Protein AF-A0A9X0EIH2-F1 (afdb_monomer)

Organism: NCBI:txid243924

Foldseek 3Di:
DDDDDDDDDDDDDDPDDDPDPPPPPPPPPDPQLVLLLCLCVVVVVLVVLLVVLLVVLCPDPLLVVLCVLANNVLSSVQLSVLLVVCCVVLSVQLSSQLSVLVSVQDGSVLSVQVPDPDHDPVSVVSVVVCPVSSVVSSCVSCVVSSVVSNVSSSVSSSVVSDD

Secondary structure (DSSP, 8-state):
---------------------------PPPPHHHHHHHHHHHTTGGGHHHHHHHHHHHTSHHHHHHHHHH-HHHHHHHHHHHHHHHHHHHHHHHHHHHHHHHHTT--HHHHHHHTSSS--HHHHHHHHHHHHHHHHHHHHHHHHHHHHHHHHHHHHHHHHH--

Radius of gyration: 29.7 Å; Cα contacts (8 Å, |Δi|>4): 129; chains: 1; bounding box: 96×61×55 Å

Sequence (163 aa):
MTLPRATRALALMGAILLPSITVAADITPAPATDSALTFVQDRHLGESLGWLGYQVASHTVTFATIVEAVGRTKAQEIVQDELQSLQPNYQQEWDRNLAAAYASSFSPEELQALDAADPAPDVASKFRNKQRDVGADMKDRSSDLLKVYVSTALDNALKKAKP

Nearest PDB structures (foldseek):
  3ljb-assembly1_A  TM=3.976E-01  e=3.982E+00  Homo sapiens
  4x0r-assembly1_B  TM=3.325E-01  e=6.838E+00  Homo sapiens

pLDDT: mean 86.57, std 19.72, range [34.66, 98.81]

Solvent-accessible surface area (backbone atoms only — not comparable to full-atom values): 9516 Å² total; per-residue (Å²): 139,81,87,87,80,90,79,92,79,91,78,80,89,78,88,80,81,76,79,81,79,77,78,76,76,81,79,69,79,65,58,51,66,57,44,23,36,49,54,32,58,81,64,52,61,51,68,50,53,57,61,52,38,49,57,58,40,69,75,35,71,67,43,52,54,26,23,74,63,56,35,60,72,52,33,51,51,45,37,49,52,34,37,61,73,48,38,76,82,47,44,66,61,52,32,48,38,46,12,52,22,45,45,74,78,41,53,48,67,55,56,58,43,57,73,42,98,77,39,57,70,66,58,49,48,49,54,66,71,40,48,66,58,32,53,51,45,29,46,72,70,36,49,67,59,50,48,53,55,32,51,53,19,50,55,53,30,47,58,71,46,50,133

Structure (mmCIF, N/CA/C/O backbone):
data_AF-A0A9X0EIH2-F1
#
_entry.id   AF-A0A9X0EIH2-F1
#
loop_
_atom_site.group_PDB
_atom_site.id
_atom_site.type_symbol
_atom_site.label_atom_id
_atom_site.label_alt_id
_atom_site.label_comp_id
_atom_site.label_asym_id
_atom_site.label_entity_id
_atom_site.label_seq_id
_atom_site.pdbx_PDB_ins_code
_atom_site.Cartn_x
_atom_site.Cartn_y
_atom_site.Cartn_z
_atom_site.occupancy
_atom_site.B_iso_or_equiv
_atom_site.auth_seq_id
_atom_site.auth_comp_id
_atom_site.auth_asym_id
_atom_site.auth_atom_id
_atom_site.pdbx_PDB_model_num
ATOM 1 N N . MET A 1 1 ? 74.949 50.607 -7.229 1.00 40.94 1 MET A N 1
ATOM 2 C CA . MET A 1 1 ? 74.449 49.224 -7.050 1.00 40.94 1 MET A CA 1
ATOM 3 C C . MET A 1 1 ? 74.068 48.714 -8.436 1.00 40.94 1 MET A C 1
ATOM 5 O O . MET A 1 1 ? 73.125 49.245 -8.992 1.00 40.94 1 MET A O 1
ATOM 9 N N . THR A 1 2 ? 74.947 48.044 -9.193 1.00 39.00 2 THR A N 1
ATOM 10 C CA . THR A 1 2 ? 75.400 46.622 -9.182 1.00 39.00 2 THR A CA 1
ATOM 11 C C . THR A 1 2 ? 74.900 45.905 -10.454 1.00 39.00 2 THR A C 1
ATOM 13 O O . THR A 1 2 ? 73.724 45.582 -10.558 1.00 39.00 2 THR A O 1
ATOM 16 N N . LEU A 1 3 ? 75.815 45.667 -11.408 1.00 38.59 3 LEU A N 1
ATOM 17 C CA . LEU A 1 3 ? 75.816 44.543 -12.374 1.00 38.59 3 LEU A CA 1
ATOM 18 C C . LEU A 1 3 ? 75.990 43.194 -11.607 1.00 38.59 3 LEU A C 1
ATOM 20 O O . LEU A 1 3 ? 76.333 43.244 -10.424 1.00 38.59 3 LEU A O 1
ATOM 24 N N . PRO A 1 4 ? 76.069 42.004 -12.249 1.00 64.62 4 PRO A N 1
ATOM 25 C CA . PRO A 1 4 ? 75.225 41.337 -13.261 1.00 64.62 4 PRO A CA 1
ATOM 26 C C . PRO A 1 4 ? 74.998 39.835 -12.880 1.00 64.62 4 PRO A C 1
ATOM 28 O O . PRO A 1 4 ? 75.467 39.401 -11.829 1.00 64.62 4 PRO A O 1
ATOM 31 N N . ARG A 1 5 ? 74.350 39.014 -13.733 1.00 34.66 5 ARG A N 1
ATOM 32 C CA . ARG A 1 5 ? 74.602 37.551 -13.949 1.00 34.66 5 ARG A CA 1
ATOM 33 C C . ARG A 1 5 ? 73.570 36.997 -14.951 1.00 34.66 5 ARG A C 1
ATOM 35 O O . ARG A 1 5 ? 72.387 37.262 -14.807 1.00 34.66 5 ARG A O 1
ATOM 42 N N . ALA A 1 6 ? 73.988 36.471 -16.109 1.00 44.44 6 ALA A N 1
ATOM 43 C CA . ALA A 1 6 ? 74.286 35.047 -16.363 1.00 44.44 6 ALA A CA 1
ATOM 44 C C . ALA A 1 6 ? 73.128 34.135 -15.897 1.00 44.44 6 ALA A C 1
ATOM 46 O O . ALA A 1 6 ? 72.750 34.165 -14.736 1.00 44.44 6 ALA A O 1
ATOM 47 N N . THR A 1 7 ? 72.533 33.264 -16.711 1.00 45.97 7 THR A N 1
ATOM 48 C CA . THR A 1 7 ? 73.189 32.123 -17.365 1.00 45.97 7 THR A CA 1
ATOM 49 C C . THR A 1 7 ? 72.199 31.497 -18.358 1.00 45.97 7 THR A C 1
ATOM 51 O O . THR A 1 7 ? 70.999 31.461 -18.101 1.00 45.97 7 THR A O 1
ATOM 54 N N . ARG A 1 8 ? 72.703 30.987 -19.486 1.00 50.66 8 ARG A N 1
ATOM 55 C CA . ARG A 1 8 ? 71.966 30.103 -20.399 1.00 50.66 8 ARG A CA 1
ATOM 56 C C . ARG A 1 8 ? 71.615 28.797 -19.678 1.00 50.66 8 ARG A C 1
ATOM 58 O O . ARG A 1 8 ? 72.510 28.179 -19.114 1.00 50.66 8 ARG A O 1
ATOM 65 N N . ALA A 1 9 ? 70.374 28.338 -19.789 1.00 40.66 9 ALA A N 1
ATOM 66 C CA . ALA A 1 9 ? 70.027 26.942 -19.552 1.00 40.66 9 ALA A CA 1
ATOM 67 C C . ALA A 1 9 ? 69.135 26.459 -20.700 1.00 40.66 9 ALA A C 1
ATOM 69 O O . ALA A 1 9 ? 67.963 26.808 -20.809 1.00 40.66 9 ALA A O 1
ATOM 70 N N . LEU A 1 10 ? 69.764 25.703 -21.594 1.00 46.62 10 LEU A N 1
ATOM 71 C CA . LEU A 1 10 ? 69.133 24.823 -22.562 1.00 46.62 10 LEU A CA 1
ATOM 72 C C . LEU A 1 10 ? 68.539 23.653 -21.763 1.00 46.62 10 LEU A C 1
ATOM 74 O O . LEU A 1 10 ? 69.292 22.946 -21.097 1.00 46.62 10 LEU A O 1
ATOM 78 N N . ALA A 1 11 ? 67.224 23.452 -21.803 1.00 43.03 11 ALA A N 1
ATOM 79 C CA . ALA A 1 11 ? 66.601 22.247 -21.269 1.00 43.03 11 ALA A CA 1
ATOM 80 C C . ALA A 1 11 ? 65.627 21.679 -22.302 1.00 43.03 11 ALA A C 1
ATOM 82 O O . ALA A 1 11 ? 64.731 22.361 -22.796 1.00 43.03 11 ALA A O 1
ATOM 83 N N . LEU A 1 12 ? 65.916 20.431 -22.655 1.00 40.72 12 LEU A N 1
ATOM 84 C CA . LEU A 1 12 ? 65.245 19.576 -23.616 1.00 40.72 12 LEU A CA 1
ATOM 85 C C . LEU A 1 12 ? 63.740 19.446 -23.349 1.00 40.72 12 LEU A C 1
ATOM 87 O O . LEU A 1 12 ? 63.309 19.165 -22.237 1.00 40.72 12 LEU A O 1
ATOM 91 N N . MET A 1 13 ? 62.982 19.573 -24.437 1.00 47.94 13 MET A N 1
ATOM 92 C CA . MET A 1 13 ? 62.014 18.593 -24.941 1.00 47.94 13 MET A CA 1
ATOM 93 C C . MET A 1 13 ? 61.573 17.489 -23.957 1.00 47.94 13 MET A C 1
ATOM 95 O O . MET A 1 13 ? 62.337 16.587 -23.622 1.00 47.94 13 MET A O 1
ATOM 99 N N . GLY A 1 14 ? 60.291 17.513 -23.597 1.00 39.62 14 GLY A N 1
ATOM 100 C CA . GLY A 1 14 ? 59.617 16.449 -22.859 1.00 39.62 14 GLY A CA 1
ATOM 101 C C . GLY A 1 14 ? 58.104 16.621 -22.944 1.00 39.62 14 GLY A C 1
ATOM 102 O O . GLY A 1 14 ? 57.465 16.993 -21.967 1.00 39.62 14 GLY A O 1
ATOM 103 N N . ALA A 1 15 ? 57.534 16.422 -24.135 1.00 43.97 15 ALA A N 1
ATOM 104 C CA . ALA A 1 15 ? 56.088 16.369 -24.323 1.00 43.97 15 ALA A CA 1
ATOM 105 C C . ALA A 1 15 ? 55.557 15.059 -23.721 1.00 43.97 15 ALA A C 1
ATOM 107 O O . ALA A 1 15 ? 55.666 13.997 -24.332 1.00 43.97 15 ALA A O 1
ATOM 108 N N . ILE A 1 16 ? 55.017 15.129 -22.505 1.00 46.59 16 ILE A N 1
ATOM 109 C CA . ILE A 1 16 ? 54.314 14.011 -21.874 1.00 46.59 16 ILE A CA 1
ATOM 110 C C . ILE A 1 16 ? 52.874 14.033 -22.395 1.00 46.59 16 ILE A C 1
ATOM 112 O O . ILE A 1 16 ? 52.031 14.788 -21.917 1.00 46.59 16 ILE A O 1
ATOM 116 N N . LEU A 1 17 ? 52.612 13.220 -23.418 1.00 47.03 17 LE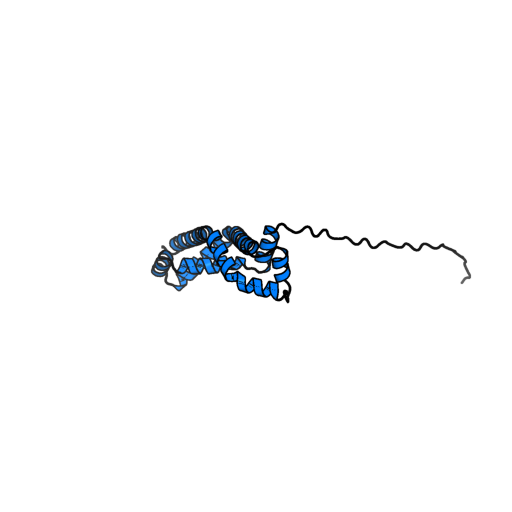U A N 1
ATOM 117 C CA . LEU A 1 17 ? 51.264 12.824 -23.821 1.00 47.03 17 LEU A CA 1
ATOM 118 C C . LEU A 1 17 ? 50.685 11.937 -22.713 1.00 47.03 17 LEU A C 1
ATOM 120 O O . LEU A 1 17 ? 51.075 10.781 -22.569 1.00 47.03 17 LEU A O 1
ATOM 124 N N . LEU A 1 18 ? 49.775 12.491 -21.914 1.00 45.78 18 LEU A N 1
ATOM 125 C CA . LEU A 1 18 ? 48.943 11.717 -20.997 1.00 45.78 18 LEU A CA 1
ATOM 126 C C . LEU A 1 18 ? 47.907 10.937 -21.825 1.00 45.78 18 LEU A C 1
ATOM 128 O O . LEU A 1 18 ? 47.123 11.571 -22.534 1.00 45.78 18 LEU A O 1
ATOM 132 N N . PRO A 1 19 ? 47.857 9.596 -21.760 1.00 47.97 19 PRO A N 1
ATOM 133 C CA . PRO A 1 19 ? 46.731 8.861 -22.310 1.00 47.97 19 PRO A CA 1
ATOM 134 C C . PRO A 1 19 ? 45.513 9.103 -21.413 1.00 47.97 19 PRO A C 1
ATOM 136 O O . PRO A 1 19 ? 45.523 8.780 -20.225 1.00 47.97 19 PRO A O 1
ATOM 139 N N . SER A 1 20 ? 44.460 9.693 -21.977 1.00 51.50 20 SER A N 1
ATOM 140 C CA . SER A 1 20 ? 43.140 9.728 -21.353 1.00 51.50 20 SER A CA 1
ATOM 141 C C . SER A 1 20 ? 42.659 8.290 -21.167 1.00 51.50 20 SER A C 1
ATOM 143 O O . SER A 1 20 ? 42.284 7.624 -22.127 1.00 51.50 20 SER A O 1
ATOM 145 N N . ILE A 1 21 ? 42.707 7.797 -19.931 1.00 52.62 21 ILE A N 1
ATOM 146 C CA . ILE A 1 21 ? 42.106 6.519 -19.558 1.00 52.62 21 ILE A CA 1
ATOM 147 C C . ILE A 1 21 ? 40.593 6.739 -19.582 1.00 52.62 21 ILE A C 1
ATOM 149 O O . ILE A 1 21 ? 40.019 7.298 -18.649 1.00 52.62 21 ILE A O 1
ATOM 153 N N . THR A 1 22 ? 39.943 6.345 -20.673 1.00 53.91 22 THR A N 1
ATOM 154 C CA . THR A 1 22 ? 38.492 6.175 -20.699 1.00 53.91 22 THR A CA 1
ATOM 155 C C . THR A 1 22 ? 38.170 4.955 -19.847 1.00 53.91 22 THR A C 1
ATOM 157 O O . THR A 1 22 ? 38.365 3.820 -20.283 1.00 53.91 22 THR A O 1
ATOM 160 N N . VAL A 1 23 ? 37.716 5.178 -18.615 1.00 50.81 23 VAL A N 1
ATOM 161 C CA . VAL A 1 23 ? 37.050 4.133 -17.836 1.00 50.81 23 VAL A CA 1
ATOM 162 C C . VAL A 1 23 ? 35.740 3.838 -18.558 1.00 50.81 23 VAL A C 1
ATOM 164 O O . VAL A 1 23 ? 34.777 4.593 -18.452 1.00 50.81 23 VAL A O 1
ATOM 167 N N . ALA A 1 24 ? 35.729 2.771 -19.355 1.00 49.91 24 ALA A N 1
ATOM 168 C CA . ALA A 1 24 ? 34.490 2.133 -19.754 1.00 49.91 24 ALA A CA 1
ATOM 169 C C . ALA A 1 24 ? 33.888 1.555 -18.471 1.00 49.91 24 ALA A C 1
ATOM 171 O O . ALA A 1 24 ? 34.434 0.618 -17.893 1.00 49.91 24 ALA A O 1
ATOM 172 N N . ALA A 1 25 ? 32.827 2.182 -17.968 1.00 52.66 25 ALA A N 1
ATOM 173 C CA . ALA A 1 25 ? 31.999 1.549 -16.961 1.00 52.66 25 ALA A CA 1
ATOM 174 C C . ALA A 1 25 ? 31.393 0.303 -17.615 1.00 52.66 25 ALA A C 1
ATOM 176 O O . ALA A 1 25 ? 30.646 0.426 -18.587 1.00 52.66 25 ALA A O 1
ATOM 177 N N . ASP A 1 26 ? 31.750 -0.881 -17.118 1.00 42.84 26 ASP A N 1
ATOM 178 C CA . ASP A 1 26 ? 30.991 -2.095 -17.396 1.00 42.84 26 ASP A CA 1
ATOM 179 C C . ASP A 1 26 ? 29.578 -1.860 -16.858 1.00 42.84 26 ASP A C 1
ATOM 181 O O . ASP A 1 26 ? 29.333 -1.895 -15.652 1.00 42.84 26 ASP A O 1
ATOM 185 N N . ILE A 1 27 ? 28.646 -1.552 -17.759 1.00 54.25 27 ILE A N 1
ATOM 186 C CA . ILE A 1 27 ? 27.219 -1.580 -17.457 1.00 54.25 27 ILE A CA 1
ATOM 187 C C . ILE A 1 27 ? 26.832 -3.054 -17.507 1.00 54.25 27 ILE A C 1
ATOM 189 O O . ILE A 1 27 ? 26.313 -3.550 -18.506 1.00 54.25 27 ILE A O 1
ATOM 193 N N . THR A 1 28 ? 27.153 -3.794 -16.451 1.00 52.09 28 THR A N 1
ATOM 194 C CA . THR A 1 28 ? 26.537 -5.099 -16.235 1.00 52.09 28 THR A CA 1
ATOM 195 C C . THR A 1 28 ? 25.039 -4.847 -16.066 1.00 52.09 28 THR A C 1
ATOM 197 O O . THR A 1 28 ? 24.674 -4.060 -15.187 1.00 52.09 28 THR A O 1
ATOM 200 N N . PRO A 1 29 ? 24.157 -5.458 -16.881 1.00 56.56 29 PRO A N 1
ATOM 201 C CA . PRO A 1 29 ? 22.723 -5.311 -16.691 1.00 56.56 29 PRO A CA 1
ATOM 202 C C . PRO A 1 29 ? 22.391 -5.763 -15.271 1.00 56.56 29 PRO A C 1
ATOM 204 O O . PRO A 1 29 ? 22.695 -6.901 -14.897 1.00 56.56 29 PRO A O 1
ATOM 207 N N . ALA A 1 30 ? 21.820 -4.867 -14.464 1.00 58.56 30 ALA A N 1
ATOM 208 C CA . ALA A 1 30 ? 21.277 -5.258 -13.173 1.00 58.56 30 ALA A CA 1
ATOM 209 C C . ALA A 1 30 ? 20.267 -6.394 -13.414 1.00 58.56 30 ALA A C 1
ATOM 211 O O . ALA A 1 30 ? 19.547 -6.362 -14.422 1.00 58.56 30 ALA A O 1
ATOM 212 N N . PRO A 1 31 ? 20.210 -7.419 -12.547 1.00 62.09 31 PRO A N 1
ATOM 213 C CA . PRO A 1 31 ? 19.224 -8.476 -12.713 1.00 62.09 31 PRO A CA 1
ATOM 214 C C . PRO A 1 31 ? 17.828 -7.844 -12.779 1.00 62.09 31 PRO A C 1
ATOM 216 O O . PRO A 1 31 ? 17.556 -6.844 -12.117 1.00 62.09 31 PRO A O 1
ATOM 219 N N . ALA A 1 32 ? 16.938 -8.408 -13.598 1.00 63.81 32 ALA A N 1
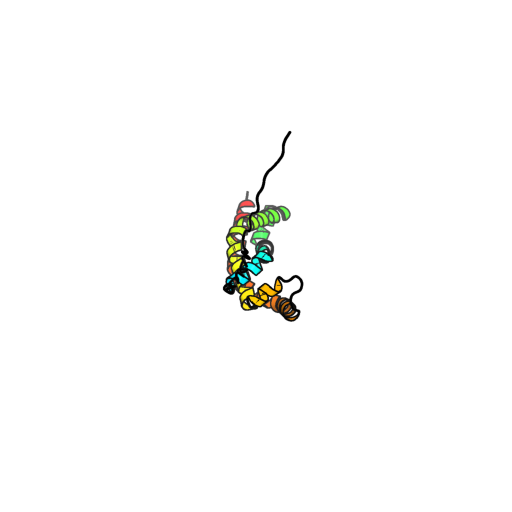ATOM 220 C CA . ALA A 1 32 ? 15.679 -7.750 -13.955 1.00 63.81 32 ALA A CA 1
ATOM 221 C C . ALA A 1 32 ? 14.811 -7.338 -12.751 1.00 63.81 32 ALA A C 1
ATOM 223 O O . ALA A 1 32 ? 14.095 -6.340 -12.806 1.00 63.81 32 ALA A O 1
ATOM 224 N N . THR A 1 33 ? 14.915 -8.075 -11.645 1.00 64.19 33 THR A N 1
ATOM 225 C CA . THR A 1 33 ? 14.248 -7.759 -10.378 1.00 64.19 33 THR A CA 1
ATOM 226 C C . THR A 1 33 ? 14.804 -6.503 -9.703 1.00 64.19 33 THR A C 1
ATOM 228 O O . THR A 1 33 ? 14.019 -5.728 -9.162 1.00 64.19 33 THR A O 1
ATOM 231 N N . ASP A 1 34 ? 16.113 -6.255 -9.774 1.00 81.00 34 ASP A N 1
ATOM 232 C CA . ASP A 1 34 ? 16.734 -5.065 -9.181 1.00 81.00 34 ASP A CA 1
ATOM 233 C C . ASP A 1 34 ? 16.354 -3.807 -9.973 1.00 81.00 34 ASP A C 1
ATOM 235 O O . ASP A 1 34 ? 15.976 -2.802 -9.380 1.00 81.00 34 ASP A O 1
ATOM 239 N N . SER A 1 35 ? 16.336 -3.885 -11.311 1.00 85.69 35 SER A N 1
ATOM 240 C CA . SER A 1 35 ? 15.885 -2.776 -12.169 1.00 85.69 35 SER A CA 1
ATOM 241 C C . SER A 1 35 ? 14.414 -2.413 -11.930 1.00 85.69 35 SER A C 1
ATOM 243 O O . SER A 1 35 ? 14.077 -1.233 -11.822 1.00 85.69 35 SER A O 1
ATOM 245 N N . ALA A 1 36 ? 13.535 -3.408 -11.781 1.00 94.44 36 ALA A N 1
ATOM 246 C CA . ALA A 1 36 ? 12.126 -3.154 -11.499 1.00 94.44 36 ALA A CA 1
ATOM 247 C C . ALA A 1 36 ? 11.882 -2.602 -10.089 1.00 94.44 36 ALA A C 1
ATOM 249 O O . ALA A 1 36 ? 10.968 -1.799 -9.898 1.00 94.44 36 ALA A O 1
ATOM 250 N N . LEU A 1 37 ? 12.694 -3.001 -9.106 1.00 96.19 37 LEU A N 1
ATOM 251 C CA . LEU A 1 37 ? 12.608 -2.448 -7.759 1.00 96.19 37 LEU A CA 1
ATOM 252 C C . LEU A 1 37 ? 13.058 -0.985 -7.730 1.00 96.19 37 LEU A C 1
ATOM 254 O O . LEU A 1 37 ? 12.343 -0.160 -7.164 1.00 96.19 37 LEU A O 1
ATOM 258 N N . THR A 1 38 ? 14.168 -0.650 -8.396 1.00 94.31 38 THR A N 1
ATOM 259 C CA . THR A 1 38 ? 14.603 0.745 -8.574 1.00 94.31 38 THR A CA 1
ATOM 260 C C . THR A 1 38 ? 13.513 1.577 -9.244 1.00 94.31 38 THR A C 1
ATOM 262 O O . THR A 1 38 ? 13.136 2.617 -8.715 1.00 94.31 38 THR A O 1
ATOM 265 N N . PHE A 1 39 ? 12.914 1.076 -10.329 1.00 94.88 39 PHE A N 1
ATOM 266 C CA . PHE A 1 39 ? 11.808 1.752 -11.012 1.00 94.88 39 PHE A CA 1
ATOM 267 C C . PHE A 1 39 ? 10.618 2.047 -10.080 1.00 94.88 39 PHE A C 1
ATOM 269 O O . PHE A 1 39 ? 10.046 3.136 -10.116 1.00 94.88 39 PHE A O 1
ATOM 276 N N . VAL A 1 40 ? 10.234 1.092 -9.225 1.00 96.56 40 VAL A N 1
ATOM 277 C CA . VAL A 1 40 ? 9.148 1.280 -8.246 1.00 96.56 40 VAL A CA 1
ATOM 278 C C . VAL A 1 40 ? 9.499 2.335 -7.200 1.00 96.56 40 VAL A C 1
ATOM 280 O O . VAL A 1 40 ? 8.635 3.144 -6.847 1.00 96.56 40 VAL A O 1
ATOM 283 N N . GLN A 1 41 ? 10.739 2.321 -6.712 1.00 95.06 41 GLN A N 1
ATOM 284 C CA . GLN A 1 41 ? 11.218 3.213 -5.658 1.00 95.06 41 GLN A CA 1
ATOM 285 C C . GLN A 1 41 ? 11.384 4.648 -6.159 1.00 95.06 41 GLN A C 1
ATOM 287 O O . GLN A 1 41 ? 10.810 5.557 -5.565 1.00 95.06 41 GLN A O 1
ATOM 292 N N . ASP A 1 42 ? 12.071 4.849 -7.284 1.00 93.94 42 ASP A N 1
ATOM 293 C CA . ASP A 1 42 ? 12.346 6.178 -7.847 1.00 93.94 42 ASP A CA 1
ATOM 294 C C . ASP A 1 42 ? 11.060 6.907 -8.261 1.00 93.94 42 ASP A C 1
ATOM 296 O O . ASP A 1 42 ? 10.968 8.134 -8.205 1.00 93.94 42 ASP A O 1
ATOM 300 N N . ARG A 1 43 ? 10.028 6.147 -8.642 1.00 93.12 43 ARG A N 1
ATOM 301 C CA . ARG A 1 43 ? 8.704 6.677 -8.994 1.00 93.12 43 ARG A CA 1
ATOM 302 C C . ARG A 1 43 ? 7.700 6.678 -7.854 1.00 93.12 43 ARG A C 1
ATOM 304 O O . ARG A 1 43 ? 6.543 7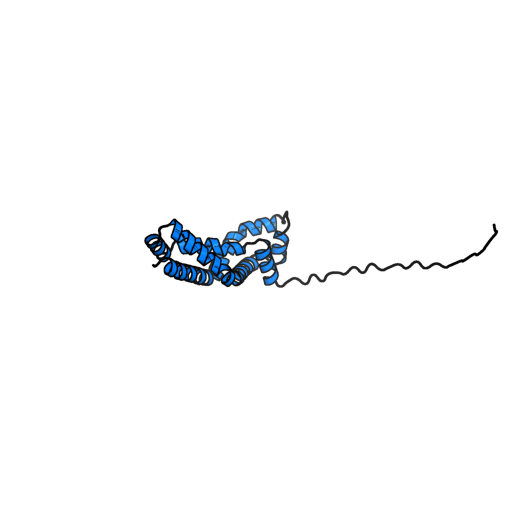.025 -8.091 1.00 93.12 43 ARG A O 1
ATOM 311 N N . HIS A 1 44 ? 8.100 6.268 -6.652 1.00 95.25 44 HIS A N 1
ATOM 312 C CA . HIS A 1 44 ? 7.227 6.238 -5.480 1.00 95.25 44 HIS A CA 1
ATOM 313 C 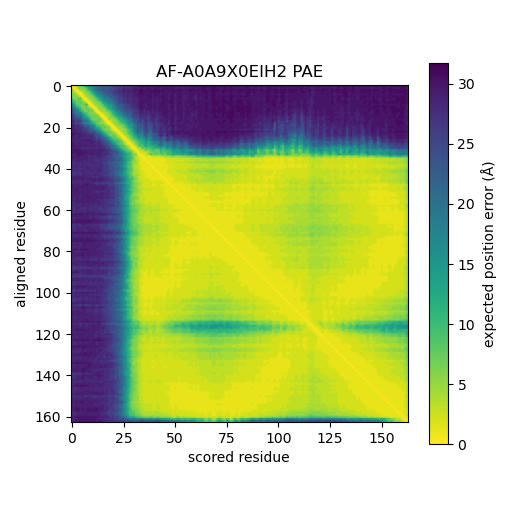C . HIS A 1 44 ? 5.934 5.42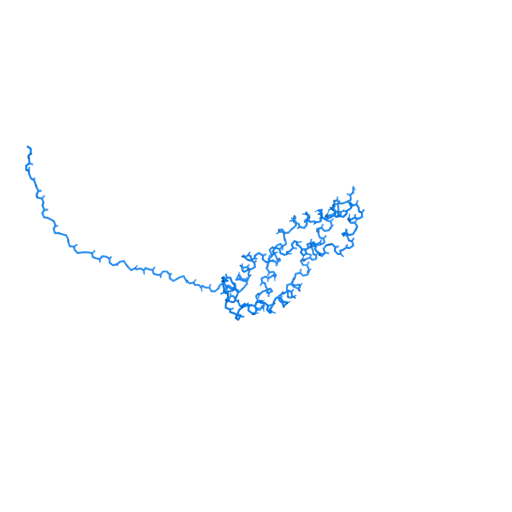0 -5.689 1.00 95.25 44 HIS A C 1
ATOM 315 O O . HIS A 1 44 ? 4.907 5.660 -5.053 1.00 95.25 44 HIS A O 1
ATOM 321 N N . LEU A 1 45 ? 5.953 4.413 -6.573 1.00 94.75 45 LEU A N 1
ATOM 322 C CA . LEU A 1 45 ? 4.749 3.636 -6.917 1.00 94.75 45 LEU A CA 1
ATOM 323 C C . LEU A 1 45 ? 4.261 2.789 -5.727 1.00 94.75 45 LEU A C 1
ATOM 325 O O . LEU A 1 45 ? 3.067 2.489 -5.592 1.00 94.75 45 LEU A O 1
ATOM 329 N N . GLY A 1 46 ? 5.193 2.443 -4.838 1.00 95.19 46 GLY A N 1
ATOM 330 C CA . GLY A 1 46 ? 4.958 1.738 -3.585 1.00 95.19 46 GLY A CA 1
ATOM 331 C C . GLY A 1 46 ? 4.147 2.521 -2.549 1.00 95.19 46 GLY A C 1
ATOM 332 O O . GLY A 1 46 ? 3.481 1.908 -1.712 1.00 95.19 46 GLY A O 1
ATOM 333 N N . GLU A 1 47 ? 4.104 3.857 -2.625 1.00 95.50 47 GLU A N 1
ATOM 334 C CA . GLU A 1 47 ? 3.363 4.707 -1.670 1.00 95.50 47 GLU A CA 1
ATOM 335 C C . GLU A 1 47 ? 1.844 4.466 -1.710 1.00 95.50 47 GLU A C 1
ATOM 337 O O . GLU A 1 47 ? 1.093 4.903 -0.836 1.00 95.50 47 GLU A O 1
ATOM 342 N N . SER A 1 48 ? 1.387 3.693 -2.699 1.00 94.06 48 SER A N 1
ATOM 343 C CA . SER A 1 48 ? 0.007 3.250 -2.822 1.00 94.06 48 SER A CA 1
ATOM 344 C C . SER A 1 48 ? -0.503 2.374 -1.667 1.00 94.06 48 SER A C 1
ATOM 346 O O . SER A 1 48 ? -1.715 2.313 -1.444 1.00 94.06 48 SER A O 1
ATOM 348 N N . LEU A 1 49 ? 0.389 1.731 -0.904 1.00 98.19 49 LEU A N 1
ATOM 349 C CA . LEU A 1 49 ? 0.024 0.799 0.168 1.00 98.19 49 LEU A CA 1
ATOM 350 C C . LEU A 1 49 ? -0.901 1.428 1.223 1.00 98.19 49 LEU A C 1
ATOM 352 O O . LEU A 1 49 ? -1.927 0.840 1.568 1.00 98.19 49 LEU A O 1
ATOM 356 N N . GLY A 1 50 ? -0.574 2.628 1.712 1.00 96.94 50 GLY A N 1
ATOM 357 C CA . GLY A 1 50 ? -1.334 3.277 2.785 1.00 96.94 50 GLY A CA 1
ATOM 358 C C . GLY A 1 50 ? -2.775 3.607 2.379 1.00 96.94 50 GLY A C 1
ATOM 359 O O . GLY A 1 50 ? -3.725 3.261 3.089 1.00 96.94 50 GLY A O 1
ATOM 360 N N . TRP A 1 51 ? -2.969 4.221 1.204 1.00 95.75 51 TRP A N 1
ATOM 361 C CA . TRP A 1 51 ? -4.315 4.578 0.740 1.00 95.75 51 TRP A CA 1
ATOM 362 C C . TRP A 1 51 ? -5.143 3.342 0.375 1.00 95.75 51 TRP A C 1
ATOM 364 O O . TRP A 1 51 ? -6.331 3.302 0.700 1.00 95.75 51 TRP A O 1
ATOM 374 N N . LEU A 1 52 ? -4.535 2.320 -0.245 1.00 97.56 52 LEU A N 1
ATOM 375 C CA . LEU A 1 52 ? -5.210 1.054 -0.546 1.00 97.56 52 LEU A CA 1
ATOM 376 C C . LEU A 1 52 ? -5.623 0.336 0.734 1.00 97.56 52 LEU A C 1
ATOM 378 O O . LEU A 1 52 ? -6.762 -0.123 0.837 1.00 97.56 52 LEU A O 1
ATOM 382 N N . GLY A 1 53 ? -4.729 0.292 1.724 1.00 98.25 53 GLY A N 1
ATOM 383 C CA . GLY A 1 53 ? -5.021 -0.253 3.043 1.00 98.25 53 GLY A CA 1
ATOM 384 C C . GLY A 1 53 ? -6.234 0.427 3.672 1.00 98.25 53 GLY A C 1
ATOM 385 O O . GLY A 1 53 ? -7.157 -0.250 4.121 1.00 98.25 53 GLY A O 1
ATOM 386 N N . TYR A 1 54 ? -6.299 1.759 3.614 1.00 98.56 54 TYR A N 1
ATOM 387 C CA . TYR A 1 54 ? -7.441 2.510 4.134 1.00 98.56 54 TYR A CA 1
ATOM 388 C C . TYR A 1 54 ? -8.735 2.261 3.345 1.00 98.56 54 TYR A C 1
ATOM 390 O O . TYR A 1 54 ? -9.794 2.089 3.953 1.00 98.56 54 TYR A O 1
ATOM 398 N N . GLN A 1 55 ? -8.680 2.200 2.010 1.00 98.12 55 GLN A N 1
ATOM 399 C CA . GLN A 1 55 ? -9.851 1.855 1.196 1.00 98.12 55 GLN A CA 1
ATOM 400 C C . GLN A 1 55 ? -10.403 0.489 1.596 1.00 98.12 55 GLN A C 1
ATOM 402 O O . GLN A 1 55 ? -11.576 0.393 1.944 1.00 98.12 55 GLN A O 1
ATOM 407 N N . VAL A 1 56 ? -9.558 -0.543 1.653 1.00 98.25 56 VAL A N 1
ATOM 408 C CA . VAL A 1 56 ? -9.986 -1.880 2.085 1.00 98.25 56 VAL A CA 1
ATOM 409 C C . VAL A 1 56 ? -10.542 -1.840 3.508 1.00 98.25 56 VAL A C 1
ATOM 411 O O . VAL A 1 56 ? -11.638 -2.347 3.740 1.00 98.25 56 VAL A O 1
ATOM 414 N N . ALA A 1 57 ? -9.842 -1.192 4.444 1.00 98.62 57 ALA A N 1
ATOM 415 C CA . ALA A 1 57 ? -10.266 -1.083 5.837 1.00 98.62 57 ALA A CA 1
ATOM 416 C C . ALA A 1 57 ? -11.661 -0.452 5.972 1.00 98.62 57 ALA A C 1
ATOM 418 O O . ALA A 1 57 ? -12.521 -0.993 6.667 1.00 98.62 57 ALA A O 1
ATOM 419 N N . SER A 1 58 ? -11.908 0.656 5.268 1.00 98.50 58 SER A N 1
ATOM 420 C CA . SER A 1 58 ? -13.152 1.431 5.359 1.00 98.50 58 SER A CA 1
ATOM 421 C C . SER A 1 58 ? -14.398 0.697 4.846 1.00 98.50 58 SER A C 1
ATOM 423 O O . SER A 1 58 ? -15.517 1.081 5.183 1.00 98.50 58 SER A O 1
ATOM 425 N N . HIS A 1 59 ? -14.215 -0.384 4.083 1.00 98.19 59 HIS A N 1
ATOM 426 C CA . HIS A 1 59 ? -15.288 -1.248 3.584 1.00 98.19 59 HIS A CA 1
ATOM 427 C C . HIS A 1 59 ? -15.565 -2.461 4.494 1.00 98.19 59 HIS A C 1
ATOM 429 O O . HIS A 1 59 ? -16.357 -3.334 4.137 1.00 98.19 59 HIS A O 1
ATOM 435 N N . THR A 1 60 ? -14.926 -2.547 5.665 1.00 98.50 60 THR A N 1
ATOM 436 C CA . THR A 1 60 ? -15.103 -3.668 6.601 1.00 98.50 60 THR A CA 1
ATOM 437 C C . THR A 1 60 ? -16.160 -3.398 7.671 1.00 98.50 60 THR A C 1
ATOM 439 O O . THR A 1 60 ? -16.401 -2.260 8.076 1.00 98.50 60 THR A O 1
ATOM 442 N N . VAL A 1 61 ? -16.735 -4.477 8.211 1.00 98.31 61 VAL A N 1
ATOM 443 C CA . VAL A 1 61 ? -17.615 -4.409 9.390 1.00 98.31 61 VAL A CA 1
ATOM 444 C C . VAL A 1 61 ? -16.853 -3.898 10.618 1.00 98.31 61 VAL A C 1
ATOM 446 O O . VAL A 1 61 ? -17.394 -3.094 11.367 1.00 98.31 61 VAL A O 1
ATOM 449 N N . THR A 1 62 ? -15.584 -4.282 10.799 1.00 98.44 62 THR A N 1
ATOM 450 C CA . THR A 1 62 ? -14.758 -3.799 11.918 1.00 98.44 62 THR A CA 1
ATOM 451 C C . THR A 1 62 ? -14.625 -2.279 11.910 1.00 98.44 62 THR A C 1
ATOM 453 O O . THR A 1 62 ? -14.758 -1.650 12.958 1.00 98.44 62 THR A O 1
ATOM 456 N N . PHE A 1 63 ? -14.426 -1.668 10.738 1.00 98.62 63 PHE A N 1
ATOM 457 C CA . PHE A 1 63 ? -14.421 -0.212 10.617 1.00 98.62 63 PHE A CA 1
ATOM 458 C C . PHE A 1 63 ? -15.768 0.397 11.017 1.00 98.62 63 PHE A C 1
ATOM 460 O O . PHE A 1 63 ? -15.791 1.359 11.781 1.00 98.62 63 PHE A O 1
ATOM 467 N N . ALA A 1 64 ? -16.888 -0.183 10.574 1.00 98.56 64 ALA A N 1
ATOM 468 C CA . ALA A 1 64 ? -18.218 0.269 10.985 1.00 98.56 64 ALA A CA 1
ATOM 469 C C . ALA A 1 64 ? -18.412 0.193 12.513 1.00 98.56 64 ALA A C 1
ATOM 471 O O . ALA A 1 64 ? -18.890 1.152 13.111 1.00 98.56 64 ALA A O 1
ATOM 472 N N . THR A 1 65 ? -17.945 -0.873 13.168 1.00 98.38 65 THR A N 1
ATOM 473 C CA . THR A 1 65 ? -17.969 -0.990 14.637 1.00 98.38 65 THR A CA 1
ATOM 474 C C . THR A 1 65 ? -17.130 0.089 15.328 1.00 98.38 65 THR A C 1
ATOM 476 O O . THR A 1 65 ? -17.540 0.636 16.349 1.00 98.38 65 THR A O 1
ATOM 479 N N . ILE A 1 66 ? -15.962 0.438 14.779 1.00 98.56 66 ILE A N 1
ATOM 480 C CA . ILE A 1 66 ? -15.146 1.546 15.301 1.00 98.56 66 ILE A CA 1
ATOM 481 C C . ILE A 1 66 ? -15.907 2.873 15.149 1.00 98.56 66 ILE A C 1
ATOM 483 O O . ILE A 1 66 ? -15.955 3.667 16.086 1.00 98.56 66 ILE A O 1
ATOM 487 N N . VAL A 1 67 ? -16.547 3.102 13.998 1.00 98.56 67 VAL A N 1
ATOM 488 C CA . VAL A 1 67 ? -17.375 4.296 13.750 1.00 98.56 67 VAL A CA 1
ATOM 489 C C . VAL A 1 67 ? -18.521 4.405 14.756 1.00 98.56 67 VAL A C 1
ATOM 491 O O . VAL A 1 67 ? -18.779 5.502 15.244 1.00 98.56 67 VAL A O 1
ATOM 494 N N . GLU A 1 68 ? -19.186 3.303 15.093 1.00 98.31 68 GLU A N 1
ATOM 495 C CA . GLU A 1 68 ? -20.246 3.282 16.110 1.00 98.31 68 GLU A CA 1
ATOM 496 C C . GLU A 1 68 ? -19.726 3.651 17.506 1.00 98.31 68 GLU A C 1
ATOM 498 O O . GLU A 1 68 ? -20.420 4.336 18.255 1.00 98.31 68 GLU A O 1
ATOM 503 N N . ALA A 1 69 ? -18.501 3.241 17.847 1.00 97.88 69 ALA A N 1
ATOM 504 C CA . ALA A 1 69 ? -17.911 3.486 19.161 1.00 97.88 69 ALA A CA 1
ATOM 505 C C . ALA A 1 69 ? -17.434 4.935 19.359 1.00 97.88 69 ALA A C 1
ATOM 507 O O . ALA A 1 69 ? -17.630 5.505 20.432 1.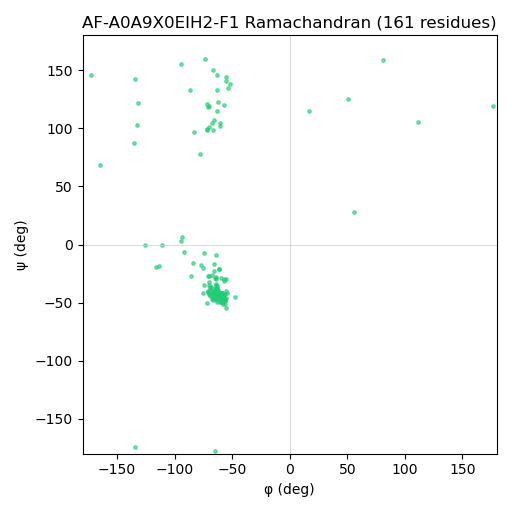00 97.88 69 ALA A O 1
ATOM 508 N N . VAL A 1 70 ? -16.793 5.533 18.347 1.00 98.19 70 VAL A N 1
ATOM 509 C CA . VAL A 1 70 ? -16.090 6.827 18.499 1.00 98.19 70 VAL A CA 1
ATOM 510 C C . VAL A 1 70 ? -16.516 7.908 17.502 1.00 98.19 70 VAL A C 1
ATOM 512 O O . VAL A 1 70 ? -16.008 9.029 17.540 1.00 98.19 70 VAL A O 1
ATOM 515 N N . GLY A 1 71 ? -17.451 7.605 16.603 1.00 98.31 71 GLY A N 1
ATOM 516 C CA . GLY A 1 71 ? -17.846 8.484 15.507 1.00 98.31 71 GLY A CA 1
ATOM 517 C C . GLY A 1 71 ? -16.896 8.412 14.307 1.00 98.31 71 GLY A C 1
ATOM 518 O O . GLY A 1 71 ? -15.734 8.013 14.401 1.00 98.31 71 GLY A O 1
ATOM 519 N N . ARG A 1 72 ? -17.398 8.821 13.135 1.00 98.06 72 ARG A N 1
ATOM 520 C CA . ARG A 1 72 ? -16.706 8.618 11.851 1.00 98.06 72 ARG A CA 1
ATOM 521 C C . ARG A 1 72 ? -15.346 9.301 11.775 1.00 98.06 72 ARG A C 1
ATOM 523 O O . ARG A 1 72 ? -14.384 8.646 11.404 1.00 98.06 72 ARG A O 1
ATOM 530 N N . THR A 1 73 ? -15.258 10.581 12.127 1.00 98.25 73 THR A N 1
ATOM 531 C CA . THR A 1 73 ? -13.994 11.331 12.051 1.00 98.25 73 THR A CA 1
ATOM 532 C C . THR A 1 73 ? -12.918 10.668 12.901 1.00 98.25 73 THR A C 1
ATOM 534 O O . THR A 1 73 ? -11.823 10.405 12.413 1.00 98.25 73 THR A O 1
ATOM 537 N N . LYS A 1 74 ? -13.254 10.293 14.142 1.00 98.25 74 LYS A N 1
ATOM 538 C CA . LYS A 1 74 ? -12.275 9.679 15.035 1.00 98.25 74 LYS A CA 1
ATOM 539 C C . LYS A 1 74 ? -11.873 8.274 14.591 1.00 98.25 74 LYS A C 1
ATOM 541 O O . LYS A 1 74 ? -10.706 7.914 14.695 1.00 98.25 74 LYS A O 1
ATOM 546 N N . ALA A 1 75 ? -12.813 7.501 14.048 1.00 98.50 75 ALA A N 1
ATOM 547 C CA . ALA A 1 75 ? -12.523 6.198 13.456 1.00 98.50 75 ALA A CA 1
ATOM 548 C C . ALA A 1 75 ? -11.531 6.299 12.289 1.00 98.50 75 ALA A C 1
ATOM 550 O O . ALA A 1 75 ? -10.617 5.484 12.187 1.00 98.50 75 ALA A O 1
ATOM 551 N N . GLN A 1 76 ? -11.694 7.308 11.426 1.00 98.50 76 GLN A N 1
ATOM 552 C CA . GLN A 1 76 ? -10.784 7.553 10.307 1.00 98.50 76 GLN A CA 1
ATOM 553 C C . GLN A 1 76 ? -9.375 7.877 10.793 1.00 98.50 76 GLN A C 1
ATOM 555 O O . GLN A 1 76 ? -8.440 7.229 10.335 1.00 98.50 76 GLN A O 1
ATOM 560 N N . GLU A 1 77 ? -9.243 8.803 11.748 1.00 98.50 77 GLU A N 1
ATOM 561 C CA . GLU A 1 77 ? -7.954 9.155 12.359 1.00 98.50 77 GLU A CA 1
ATOM 562 C C . GLU A 1 77 ? -7.255 7.920 12.934 1.00 98.50 77 GLU A C 1
ATOM 564 O O . GLU A 1 77 ? -6.146 7.596 12.529 1.00 98.50 77 GLU A O 1
ATOM 569 N N . ILE A 1 78 ? -7.931 7.168 13.813 1.00 98.50 78 ILE A N 1
ATOM 570 C CA . ILE A 1 78 ? -7.326 6.009 14.485 1.00 98.50 78 ILE A CA 1
ATOM 571 C C . ILE A 1 78 ? -6.861 4.961 13.465 1.00 98.50 78 ILE A C 1
ATOM 573 O O . ILE A 1 78 ? -5.773 4.406 13.601 1.00 98.50 78 ILE A O 1
ATOM 577 N N . VAL A 1 79 ? -7.677 4.666 12.452 1.00 98.75 79 VAL A N 1
ATOM 578 C CA . VAL A 1 79 ? -7.342 3.644 11.450 1.00 98.75 79 VAL A CA 1
ATOM 579 C C . VAL A 1 79 ? -6.213 4.113 10.534 1.00 98.75 79 VAL A C 1
ATOM 581 O O . VAL A 1 79 ? -5.336 3.315 10.212 1.00 98.75 79 VAL A O 1
ATOM 584 N N . GLN A 1 80 ? -6.202 5.385 10.131 1.00 98.62 80 GLN A N 1
ATOM 585 C CA . GLN A 1 80 ? -5.108 5.951 9.339 1.00 98.62 80 GLN A CA 1
ATOM 586 C C . GLN A 1 80 ? -3.794 5.968 10.124 1.00 98.62 80 GLN A C 1
ATOM 588 O O . GLN A 1 80 ? -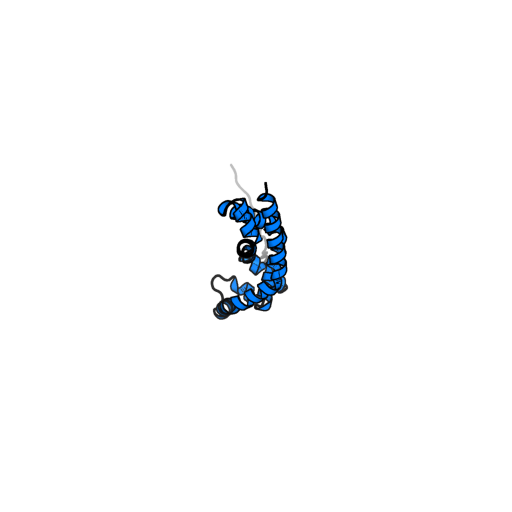2.776 5.551 9.577 1.00 98.62 80 GLN A O 1
ATOM 593 N N . ASP A 1 81 ? -3.829 6.342 11.404 1.00 98.62 81 ASP A N 1
ATOM 594 C CA . ASP A 1 81 ? -2.657 6.327 12.283 1.00 98.62 81 ASP A CA 1
ATOM 595 C C . ASP A 1 81 ? -2.076 4.910 12.421 1.00 98.62 81 ASP A C 1
ATOM 597 O O . ASP A 1 81 ? -0.863 4.718 12.342 1.00 98.62 81 ASP A O 1
ATOM 601 N N . GLU A 1 82 ? -2.929 3.894 12.592 1.00 98.75 82 GLU A N 1
ATOM 602 C CA . GLU A 1 82 ? -2.494 2.491 12.656 1.00 98.75 82 GLU A CA 1
ATOM 603 C C . GLU A 1 82 ? -1.890 2.007 11.339 1.00 98.75 82 GLU A C 1
ATOM 605 O O . GLU A 1 82 ? -0.821 1.394 11.332 1.00 98.75 82 GLU A O 1
ATOM 610 N N . LEU A 1 83 ? -2.544 2.303 10.214 1.00 98.75 83 LEU A N 1
ATOM 611 C CA . LEU A 1 83 ? -2.031 1.962 8.890 1.00 98.75 83 LEU A CA 1
ATOM 612 C C . LEU A 1 83 ? -0.668 2.617 8.652 1.00 98.75 83 LEU A C 1
ATOM 614 O O . LEU A 1 83 ? 0.266 1.928 8.242 1.00 98.75 83 LEU A O 1
ATOM 618 N N . GLN A 1 84 ? -0.528 3.907 8.956 1.00 98.44 84 GLN A N 1
ATOM 619 C CA . GLN A 1 84 ? 0.727 4.637 8.808 1.00 98.44 84 GLN A CA 1
ATOM 620 C C . GLN A 1 84 ? 1.818 4.078 9.727 1.00 98.44 84 GLN A C 1
ATOM 622 O O . GLN A 1 84 ? 2.949 3.876 9.288 1.00 98.44 84 GLN A O 1
ATOM 627 N N . SER A 1 85 ? 1.486 3.774 10.985 1.00 98.50 85 SER A N 1
ATOM 628 C CA . SER A 1 85 ? 2.437 3.198 11.940 1.00 98.50 85 SER A CA 1
ATOM 629 C C . SER A 1 85 ? 2.928 1.815 11.515 1.00 98.50 85 SER A C 1
ATOM 631 O O . SER A 1 85 ? 4.066 1.456 11.813 1.00 98.50 85 SER A O 1
ATOM 633 N N . LEU A 1 86 ? 2.076 1.019 10.866 1.00 98.50 86 LEU A N 1
ATOM 634 C CA . LEU A 1 86 ? 2.415 -0.331 10.424 1.00 98.50 86 LEU A CA 1
ATOM 635 C C . LEU A 1 86 ? 3.098 -0.349 9.056 1.00 98.50 86 LEU A C 1
ATOM 637 O O . LEU A 1 86 ? 3.867 -1.271 8.796 1.00 98.50 86 LEU A O 1
ATOM 641 N N . GLN A 1 87 ? 2.847 0.645 8.198 1.00 98.31 87 GLN A N 1
ATOM 642 C CA . GLN A 1 87 ? 3.295 0.675 6.803 1.00 98.31 87 GLN A CA 1
ATOM 643 C C . GLN A 1 87 ? 4.782 0.313 6.615 1.00 98.31 87 GLN A C 1
ATOM 645 O O . GLN A 1 87 ? 5.052 -0.538 5.764 1.00 98.31 87 GLN A O 1
ATOM 650 N N . PRO A 1 88 ? 5.746 0.823 7.414 1.00 98.19 88 PRO A N 1
ATOM 651 C CA . PRO A 1 88 ? 7.162 0.481 7.244 1.00 98.19 88 PRO A CA 1
ATOM 652 C C . PRO A 1 88 ? 7.467 -1.023 7.323 1.00 98.19 88 PRO A C 1
ATOM 654 O O . PRO A 1 88 ? 8.389 -1.494 6.662 1.00 98.19 88 PRO A O 1
ATOM 657 N N . ASN A 1 89 ? 6.676 -1.792 8.078 1.00 98.44 89 ASN A N 1
ATOM 658 C CA . ASN A 1 89 ? 6.869 -3.238 8.241 1.00 98.44 89 ASN A CA 1
ATOM 659 C C . ASN A 1 89 ? 6.422 -4.044 7.012 1.00 98.44 89 ASN A C 1
ATOM 661 O O . ASN A 1 89 ? 6.824 -5.194 6.856 1.00 98.44 89 ASN A O 1
ATOM 665 N N . TYR A 1 90 ? 5.578 -3.455 6.162 1.00 98.50 90 TYR A N 1
ATOM 666 C CA . TYR A 1 90 ? 4.983 -4.111 4.995 1.00 98.50 90 TYR A CA 1
ATOM 667 C C . TYR A 1 90 ? 5.476 -3.513 3.669 1.00 98.50 90 TYR A C 1
ATOM 669 O O . TYR A 1 90 ? 5.379 -4.171 2.635 1.00 98.50 90 TYR A O 1
ATOM 677 N N . GLN A 1 91 ? 6.038 -2.298 3.695 1.00 98.19 91 GLN A N 1
ATOM 678 C CA . GLN A 1 91 ? 6.447 -1.552 2.503 1.00 98.19 91 GLN A CA 1
ATOM 679 C C . GLN A 1 91 ? 7.456 -2.318 1.645 1.00 98.19 91 GLN A C 1
ATOM 681 O O . GLN A 1 91 ? 7.294 -2.391 0.435 1.00 98.19 91 GLN A O 1
ATOM 686 N N . GLN A 1 92 ? 8.465 -2.941 2.261 1.00 97.50 92 GLN A N 1
ATOM 687 C CA . GLN A 1 92 ? 9.500 -3.650 1.505 1.00 97.50 92 GLN A CA 1
ATOM 688 C C . GLN A 1 92 ? 8.920 -4.796 0.662 1.00 97.50 92 GLN A C 1
ATOM 690 O O . GLN A 1 92 ? 9.292 -4.957 -0.498 1.00 97.50 92 GLN A O 1
ATOM 695 N N . GLU A 1 93 ? 8.025 -5.600 1.237 1.00 98.25 93 GLU A N 1
ATOM 696 C CA . GLU A 1 93 ? 7.427 -6.730 0.523 1.00 98.25 93 GLU A CA 1
ATOM 697 C C . GLU A 1 93 ? 6.394 -6.257 -0.506 1.00 98.25 93 GLU A C 1
ATOM 699 O O . GLU A 1 93 ? 6.307 -6.804 -1.604 1.00 98.25 93 GLU A O 1
ATOM 704 N N . TRP A 1 94 ? 5.665 -5.183 -0.194 1.00 98.44 94 TRP A N 1
ATOM 705 C CA . TRP A 1 94 ? 4.775 -4.519 -1.141 1.00 98.44 94 TRP A CA 1
ATOM 706 C C . TRP A 1 94 ? 5.529 -4.027 -2.384 1.00 98.44 94 TRP A C 1
ATOM 708 O O . TRP A 1 94 ? 5.130 -4.337 -3.507 1.00 98.44 94 TRP A O 1
ATOM 718 N N . ASP A 1 95 ? 6.650 -3.330 -2.192 1.00 98.38 95 ASP A N 1
ATOM 719 C CA . ASP A 1 95 ? 7.475 -2.805 -3.282 1.00 98.38 95 ASP A CA 1
ATOM 720 C C . ASP A 1 95 ? 8.061 -3.933 -4.132 1.00 98.38 95 ASP A C 1
ATOM 722 O O . ASP A 1 95 ? 8.070 -3.841 -5.359 1.00 98.38 95 ASP A O 1
ATOM 726 N N . ARG A 1 96 ? 8.495 -5.033 -3.503 1.00 98.06 96 ARG A N 1
ATOM 727 C CA . ARG A 1 96 ? 8.971 -6.228 -4.217 1.00 98.06 96 ARG A CA 1
ATOM 728 C C . ARG A 1 96 ? 7.882 -6.872 -5.063 1.00 98.06 96 ARG A C 1
ATOM 730 O O . ARG A 1 96 ? 8.143 -7.233 -6.210 1.00 98.06 96 ARG A O 1
ATOM 737 N N . ASN A 1 97 ? 6.668 -6.998 -4.533 1.00 98.31 97 ASN A N 1
ATOM 738 C CA . ASN A 1 97 ? 5.545 -7.541 -5.294 1.00 98.31 97 ASN A CA 1
ATOM 739 C C . ASN A 1 97 ? 5.176 -6.637 -6.472 1.00 98.31 97 ASN A C 1
ATOM 741 O O . ASN A 1 97 ? 4.918 -7.137 -7.569 1.00 98.31 97 ASN A O 1
ATOM 745 N N . LEU A 1 98 ? 5.218 -5.318 -6.274 1.00 97.88 98 LEU A N 1
ATOM 746 C CA . LEU A 1 98 ? 4.960 -4.347 -7.332 1.00 97.88 98 LEU A CA 1
ATOM 747 C C . LEU A 1 98 ? 6.049 -4.391 -8.409 1.00 97.88 98 LEU A C 1
ATOM 749 O O . LEU A 1 98 ? 5.740 -4.412 -9.600 1.00 97.88 98 LEU A O 1
ATOM 753 N N . ALA A 1 99 ? 7.314 -4.492 -8.003 1.00 97.62 99 ALA A N 1
ATOM 754 C CA . ALA A 1 99 ? 8.444 -4.665 -8.906 1.00 97.62 99 ALA A CA 1
ATOM 755 C C . ALA A 1 99 ? 8.311 -5.956 -9.725 1.00 97.62 99 ALA A C 1
ATOM 757 O O . ALA A 1 99 ? 8.480 -5.939 -10.942 1.00 97.62 99 ALA A O 1
ATOM 758 N N . ALA A 1 100 ? 7.932 -7.069 -9.092 1.00 97.69 100 ALA A N 1
ATOM 759 C CA . ALA A 1 100 ? 7.704 -8.336 -9.783 1.00 97.69 100 ALA A CA 1
ATOM 760 C C . ALA A 1 100 ? 6.533 -8.268 -10.784 1.00 97.69 100 ALA A C 1
ATOM 762 O O . ALA A 1 100 ? 6.605 -8.875 -11.858 1.00 97.69 100 ALA A O 1
ATOM 763 N N . ALA A 1 101 ? 5.483 -7.501 -10.472 1.00 97.81 101 ALA A N 1
ATOM 764 C CA . ALA A 1 101 ? 4.375 -7.258 -11.394 1.00 97.81 101 ALA A CA 1
ATOM 765 C C . ALA A 1 101 ? 4.820 -6.457 -12.632 1.00 97.81 101 ALA A C 1
ATOM 767 O O . ALA A 1 101 ? 4.473 -6.803 -13.765 1.00 97.81 101 ALA A O 1
ATOM 768 N N . TYR A 1 102 ? 5.659 -5.433 -12.446 1.00 97.06 102 TYR A N 1
ATOM 769 C CA . TYR A 1 102 ? 6.271 -4.704 -13.561 1.00 97.06 102 TYR A CA 1
ATOM 770 C C . TYR A 1 102 ? 7.233 -5.582 -14.373 1.00 97.06 102 TYR A C 1
ATOM 772 O O . TYR A 1 102 ? 7.113 -5.641 -15.596 1.00 97.06 102 TYR A O 1
ATOM 780 N N . ALA A 1 103 ? 8.115 -6.340 -13.721 1.00 96.38 103 ALA A N 1
ATOM 781 C CA . ALA A 1 103 ? 9.065 -7.237 -14.386 1.00 96.38 103 ALA A CA 1
ATOM 782 C C . ALA A 1 103 ? 8.385 -8.348 -15.214 1.00 96.38 103 ALA A C 1
ATOM 784 O O . ALA A 1 103 ? 8.983 -8.892 -16.137 1.00 96.38 103 ALA A O 1
ATOM 785 N N . SER A 1 104 ? 7.118 -8.669 -14.928 1.00 96.19 104 SER A N 1
ATOM 786 C CA . SER A 1 104 ? 6.333 -9.626 -15.723 1.00 96.19 104 SER A CA 1
ATOM 787 C C . SER A 1 104 ? 5.820 -9.038 -17.048 1.00 96.19 104 SER A C 1
ATOM 789 O O . SER A 1 104 ? 5.434 -9.782 -17.949 1.00 96.19 104 SER A O 1
ATOM 791 N N . SER A 1 105 ? 5.806 -7.707 -17.185 1.00 95.06 105 SER A N 1
ATOM 792 C CA . SER A 1 105 ? 5.295 -6.993 -18.367 1.00 95.06 105 SER A CA 1
ATOM 793 C C . SER A 1 105 ? 6.359 -6.197 -19.129 1.00 95.06 105 SER A C 1
ATOM 795 O O . SER A 1 105 ? 6.136 -5.862 -20.299 1.00 95.06 105 SER A O 1
ATOM 797 N N . PHE A 1 106 ? 7.492 -5.892 -18.496 1.00 95.56 106 PHE A N 1
ATOM 798 C CA . PHE A 1 106 ? 8.544 -5.035 -19.034 1.00 95.56 106 PHE A CA 1
ATOM 799 C C . PHE A 1 106 ? 9.924 -5.653 -18.831 1.00 95.56 106 PHE A C 1
ATOM 801 O O . PHE A 1 106 ? 10.210 -6.250 -17.795 1.00 95.56 106 PHE A O 1
ATOM 808 N N . SER A 1 107 ? 10.777 -5.475 -19.832 1.00 94.62 107 SER A N 1
ATOM 809 C CA . SER A 1 107 ? 12.213 -5.722 -19.715 1.00 94.62 107 SER A CA 1
ATOM 810 C C . SER A 1 107 ? 12.897 -4.626 -18.883 1.00 94.62 107 SER A C 1
ATOM 812 O O . SER A 1 107 ? 12.353 -3.522 -18.765 1.00 94.62 107 SER A O 1
ATOM 814 N N . PRO A 1 108 ? 14.094 -4.889 -18.330 1.00 93.62 108 PRO A N 1
ATOM 815 C CA . PRO A 1 108 ? 14.875 -3.877 -17.615 1.00 93.62 108 PRO A CA 1
ATOM 816 C C . PRO A 1 108 ? 15.140 -2.625 -18.457 1.00 93.62 108 PRO A C 1
ATOM 818 O O . PRO A 1 108 ? 15.020 -1.506 -17.965 1.00 93.62 108 PRO A O 1
ATOM 821 N N . GLU A 1 109 ? 15.424 -2.801 -19.749 1.00 93.06 109 GLU A N 1
ATOM 822 C CA . GLU A 1 109 ? 15.694 -1.706 -20.680 1.00 93.06 109 GLU A CA 1
ATOM 823 C C . GLU A 1 109 ? 14.447 -0.845 -20.915 1.00 93.06 109 GLU A C 1
ATOM 825 O O . GLU A 1 109 ? 14.542 0.377 -20.990 1.00 93.06 109 GLU A O 1
ATOM 830 N N . GLU A 1 110 ? 13.264 -1.462 -20.991 1.00 94.69 110 GLU A N 1
ATOM 831 C CA . GLU A 1 110 ? 11.998 -0.730 -21.100 1.00 94.69 110 GLU A CA 1
ATOM 832 C C . GLU A 1 110 ? 11.671 0.043 -19.818 1.00 94.69 110 GLU A C 1
ATOM 834 O O . GLU A 1 110 ? 11.195 1.173 -19.906 1.00 94.69 110 GLU A O 1
ATOM 839 N N . LEU A 1 111 ? 11.930 -0.536 -18.640 1.00 94.56 111 LEU A N 1
ATOM 840 C CA . LEU A 1 111 ? 11.734 0.148 -17.357 1.00 94.56 111 LEU A CA 1
ATOM 841 C C . LEU A 1 111 ? 12.681 1.342 -17.218 1.00 94.56 111 LEU A C 1
ATOM 843 O O . LEU A 1 111 ? 12.230 2.432 -16.883 1.00 94.56 111 LEU A O 1
ATOM 847 N N . GLN A 1 112 ? 13.953 1.176 -17.582 1.00 92.06 112 GLN A N 1
ATOM 848 C CA . GLN A 1 112 ? 14.918 2.274 -17.605 1.00 92.06 112 GLN A CA 1
ATOM 849 C C . GLN A 1 112 ? 14.535 3.357 -18.626 1.00 92.06 112 GLN A C 1
ATOM 851 O O . GLN A 1 112 ? 14.632 4.549 -18.341 1.00 92.06 112 GLN A O 1
ATOM 856 N N . ALA A 1 113 ? 14.078 2.967 -19.820 1.00 92.19 113 ALA A N 1
ATOM 857 C CA . ALA A 1 113 ? 13.655 3.913 -20.852 1.00 92.19 113 ALA A CA 1
ATOM 858 C C . ALA A 1 113 ? 12.428 4.733 -20.431 1.00 92.19 113 ALA A C 1
ATOM 860 O O . ALA A 1 113 ? 12.267 5.869 -20.881 1.00 92.19 113 ALA A O 1
ATOM 861 N N . LEU A 1 114 ? 11.569 4.186 -19.565 1.00 92.19 114 LEU A N 1
ATOM 862 C CA . LEU A 1 114 ? 10.421 4.919 -19.044 1.00 92.19 114 LEU A CA 1
ATOM 863 C C . LEU A 1 114 ? 10.835 6.117 -18.192 1.00 92.19 114 LEU A C 1
ATOM 865 O O . LEU A 1 114 ? 10.075 7.084 -18.174 1.00 92.19 114 LEU A O 1
ATOM 869 N N . ASP A 1 115 ? 11.992 6.085 -17.524 1.00 87.56 115 ASP A N 1
ATOM 870 C CA . ASP A 1 115 ? 12.500 7.169 -16.661 1.00 87.56 115 ASP A CA 1
ATOM 871 C C . ASP A 1 115 ? 13.039 8.382 -17.426 1.00 87.56 115 ASP A C 1
ATOM 873 O O . ASP A 1 115 ? 13.303 9.430 -16.832 1.00 87.56 115 ASP A O 1
ATOM 877 N N . ALA A 1 116 ? 13.131 8.294 -18.754 1.00 85.88 116 ALA A N 1
ATOM 878 C CA . ALA A 1 116 ? 13.385 9.457 -19.590 1.00 85.88 116 ALA A CA 1
ATOM 879 C C . ALA A 1 116 ? 12.238 10.481 -19.486 1.00 85.88 116 ALA A C 1
ATOM 881 O O . ALA A 1 116 ? 11.064 10.124 -19.401 1.00 85.88 116 ALA A O 1
ATOM 882 N N . ALA A 1 117 ? 12.568 11.775 -19.573 1.00 82.31 117 ALA A N 1
ATOM 883 C CA . ALA A 1 117 ? 11.565 12.846 -19.606 1.00 82.31 117 ALA A CA 1
ATOM 884 C C . ALA A 1 117 ? 10.597 12.721 -20.801 1.00 82.31 117 ALA A C 1
ATOM 886 O O . ALA A 1 117 ? 9.447 13.146 -20.709 1.00 82.31 117 ALA A O 1
ATOM 887 N N . ASP A 1 118 ? 11.066 12.124 -21.901 1.00 87.06 118 ASP A N 1
ATOM 888 C CA . ASP A 1 118 ? 10.277 11.803 -23.090 1.00 87.06 118 ASP A CA 1
ATOM 889 C C . ASP A 1 118 ? 10.610 10.371 -23.558 1.00 87.06 118 ASP A C 1
ATOM 891 O O . ASP A 1 118 ? 11.548 10.172 -24.338 1.00 87.06 118 ASP A O 1
ATOM 895 N N . PRO A 1 119 ? 9.926 9.342 -23.020 1.00 90.44 119 PRO A N 1
ATOM 896 C CA . PRO A 1 119 ? 10.154 7.955 -23.410 1.00 90.44 119 PRO A CA 1
ATOM 897 C C . PRO A 1 119 ? 9.732 7.706 -24.856 1.00 90.44 119 PRO A C 1
ATOM 899 O O . PRO A 1 119 ? 8.769 8.297 -25.349 1.00 90.44 119 PRO A O 1
ATOM 902 N N . ALA A 1 120 ? 10.394 6.755 -25.518 1.00 92.44 120 ALA A N 1
ATOM 903 C CA . ALA A 1 120 ? 10.042 6.370 -26.880 1.00 92.44 120 ALA A CA 1
ATOM 904 C C . ALA A 1 120 ? 8.528 6.044 -27.000 1.00 92.44 120 ALA A C 1
ATOM 906 O O . ALA A 1 120 ? 7.965 5.405 -26.099 1.00 92.44 120 ALA A O 1
ATOM 907 N N . PRO A 1 121 ? 7.829 6.483 -28.073 1.00 93.50 121 PRO A N 1
ATOM 908 C CA . PRO A 1 121 ? 6.368 6.387 -28.154 1.00 93.50 121 PRO A CA 1
ATOM 909 C C . PRO A 1 121 ? 5.807 4.969 -28.001 1.00 93.50 121 PRO A C 1
ATOM 911 O O . PRO A 1 121 ? 4.703 4.788 -27.482 1.00 93.50 121 PRO A O 1
ATOM 914 N N . ASP A 1 122 ? 6.557 3.965 -28.448 1.00 95.69 122 ASP A N 1
ATOM 915 C CA . ASP A 1 122 ? 6.249 2.545 -28.310 1.00 95.69 122 ASP A CA 1
ATOM 916 C C . ASP A 1 122 ? 6.324 2.084 -26.848 1.00 95.69 122 ASP A C 1
ATOM 918 O O . ASP A 1 122 ? 5.362 1.489 -26.354 1.00 95.69 122 ASP A O 1
ATOM 922 N N . VAL A 1 123 ? 7.390 2.445 -26.128 1.00 94.81 123 VAL A N 1
ATOM 923 C CA . VAL A 1 123 ? 7.566 2.156 -24.697 1.00 94.81 123 VAL A CA 1
ATOM 924 C C . VAL A 1 123 ? 6.488 2.864 -23.869 1.00 94.81 123 VAL A C 1
ATOM 926 O O . VAL A 1 123 ? 5.815 2.237 -23.047 1.00 94.81 123 VAL A O 1
ATOM 929 N N . ALA A 1 124 ? 6.223 4.145 -24.144 1.00 94.44 124 ALA A N 1
ATOM 930 C CA . ALA A 1 124 ? 5.166 4.910 -23.480 1.00 94.44 124 ALA A CA 1
ATOM 931 C C . ALA A 1 124 ? 3.761 4.338 -23.755 1.00 94.44 124 ALA A C 1
ATOM 933 O O . ALA A 1 124 ? 2.902 4.306 -22.867 1.00 94.44 124 ALA A O 1
ATOM 934 N N . SER A 1 125 ? 3.502 3.886 -24.987 1.00 96.50 125 SER A N 1
ATOM 935 C CA . SER A 1 125 ? 2.242 3.237 -25.365 1.00 96.50 125 SER A CA 1
ATOM 936 C C . SER A 1 125 ? 2.075 1.896 -24.653 1.00 96.50 125 SER A C 1
ATOM 938 O O . SER A 1 125 ? 1.030 1.644 -24.048 1.00 96.50 125 SER A O 1
ATOM 940 N N . LYS A 1 126 ? 3.125 1.065 -24.640 1.00 96.56 126 LYS A N 1
ATOM 941 C CA . LYS A 1 126 ? 3.146 -0.198 -23.896 1.00 96.56 126 LYS A CA 1
ATOM 942 C C . LYS A 1 126 ? 2.865 0.038 -22.415 1.00 96.56 126 LYS A C 1
ATOM 944 O O . LYS A 1 126 ? 2.002 -0.641 -21.862 1.00 96.56 126 LYS A O 1
ATOM 949 N N . PHE A 1 127 ? 3.516 1.031 -21.804 1.00 95.69 127 PHE A N 1
ATOM 950 C CA . PHE A 1 127 ? 3.312 1.369 -20.397 1.00 95.69 127 PHE A CA 1
ATOM 951 C C . PHE A 1 127 ? 1.854 1.667 -20.072 1.00 95.69 127 PHE A C 1
ATOM 953 O O . PHE A 1 127 ? 1.303 1.064 -19.154 1.00 95.69 127 PHE A O 1
ATOM 960 N N . ARG A 1 128 ? 1.199 2.517 -20.872 1.00 95.25 128 ARG A N 1
ATOM 961 C CA . ARG A 1 128 ? -0.232 2.826 -20.725 1.00 95.25 128 ARG A CA 1
ATOM 962 C C . ARG A 1 128 ? -1.113 1.589 -20.895 1.00 95.25 128 ARG A C 1
ATOM 964 O O . ARG A 1 128 ? -2.005 1.356 -20.084 1.00 95.25 128 ARG A O 1
ATOM 971 N N . ASN A 1 129 ? -0.841 0.773 -21.909 1.00 97.31 129 ASN A N 1
ATOM 972 C CA . ASN A 1 129 ? -1.662 -0.395 -22.231 1.00 97.31 129 ASN A CA 1
ATOM 973 C C . ASN A 1 129 ? -1.533 -1.523 -21.194 1.00 97.31 129 ASN A C 1
ATOM 975 O O . ASN A 1 129 ? -2.465 -2.308 -21.025 1.00 97.31 129 ASN A O 1
ATOM 979 N N . LYS A 1 130 ? -0.397 -1.606 -20.491 1.00 97.62 130 LYS A N 1
ATOM 980 C CA . LYS A 1 130 ? -0.103 -2.676 -19.528 1.00 97.62 130 LYS A CA 1
ATOM 981 C C . LYS A 1 130 ? -0.501 -2.376 -18.085 1.00 97.62 130 LYS A C 1
ATOM 983 O O . LYS A 1 130 ? -0.482 -3.298 -17.279 1.00 97.62 130 LYS A O 1
ATOM 988 N N . GLN A 1 131 ? -0.948 -1.159 -17.759 1.00 95.62 131 GLN A N 1
ATOM 989 C CA . GLN A 1 131 ? -1.325 -0.792 -16.382 1.00 95.62 131 GLN A CA 1
ATOM 990 C C . GLN A 1 131 ? -2.363 -1.734 -15.761 1.00 95.62 131 GLN A C 1
ATOM 992 O O . GLN A 1 131 ? -2.242 -2.122 -14.603 1.00 95.62 131 GLN A O 1
ATOM 997 N N . ARG A 1 132 ? -3.374 -2.143 -16.538 1.00 96.62 132 ARG A N 1
ATOM 998 C CA . ARG A 1 132 ? -4.406 -3.071 -16.055 1.00 96.62 132 ARG A CA 1
ATOM 999 C C . ARG A 1 132 ? -3.830 -4.453 -15.741 1.00 96.62 132 ARG A C 1
ATOM 1001 O O . ARG A 1 132 ? -4.216 -5.051 -14.744 1.00 96.6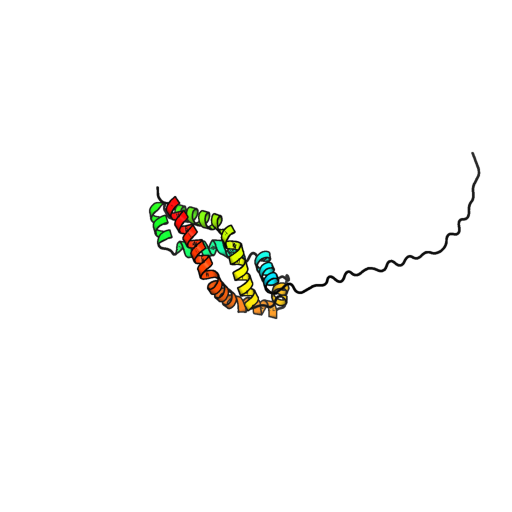2 132 ARG A O 1
ATOM 1008 N N . ASP A 1 133 ? -2.930 -4.946 -16.588 1.00 97.69 133 ASP A N 1
ATOM 1009 C CA . ASP A 1 133 ? -2.314 -6.263 -16.423 1.00 97.69 133 ASP A CA 1
ATOM 1010 C C . ASP A 1 133 ? -1.356 -6.254 -15.214 1.00 97.69 133 ASP A C 1
ATOM 1012 O O . ASP A 1 133 ? -1.424 -7.151 -14.379 1.00 97.69 133 ASP A O 1
ATOM 1016 N N . VAL A 1 134 ? -0.553 -5.191 -15.052 1.00 97.69 134 VAL A N 1
ATOM 1017 C CA . VAL A 1 134 ? 0.297 -4.978 -13.863 1.00 97.69 134 VAL A CA 1
ATOM 1018 C C . VAL A 1 134 ? -0.546 -4.893 -12.591 1.00 97.69 134 VAL A C 1
ATOM 1020 O O . VAL A 1 134 ? -0.210 -5.518 -11.591 1.00 97.69 134 VAL A O 1
ATOM 1023 N N . GLY A 1 135 ? -1.662 -4.158 -12.615 1.00 96.88 135 GLY A N 1
ATOM 1024 C CA . GLY A 1 135 ? -2.559 -4.048 -11.464 1.00 96.88 135 GLY A CA 1
ATOM 1025 C C . GLY A 1 135 ? -3.212 -5.379 -11.076 1.00 96.88 135 GLY A C 1
ATOM 1026 O O . GLY A 1 135 ? -3.371 -5.658 -9.888 1.00 96.88 135 GLY A O 1
ATOM 1027 N N . ALA A 1 136 ? -3.565 -6.214 -12.059 1.00 97.94 136 ALA A N 1
ATOM 1028 C CA . ALA A 1 136 ? -4.086 -7.556 -11.811 1.00 97.94 136 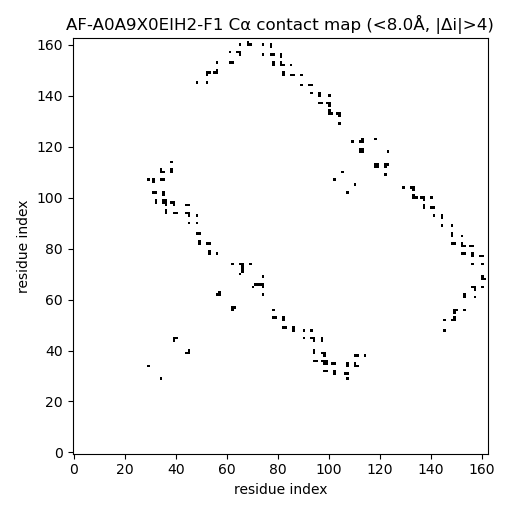ALA A CA 1
ATOM 1029 C C . ALA A 1 136 ? -3.018 -8.468 -11.185 1.00 97.94 136 ALA A C 1
ATOM 1031 O O . ALA A 1 136 ? -3.280 -9.073 -10.150 1.00 97.94 136 ALA A O 1
ATOM 1032 N N . ASP A 1 137 ? -1.805 -8.492 -11.742 1.00 98.25 137 ASP A N 1
ATOM 1033 C CA . ASP A 1 137 ? -0.704 -9.294 -11.194 1.00 98.25 137 ASP A CA 1
ATOM 1034 C C . ASP A 1 137 ? -0.302 -8.816 -9.785 1.00 98.25 137 ASP A C 1
ATOM 1036 O O . ASP A 1 137 ? -0.139 -9.609 -8.861 1.00 98.25 137 ASP A O 1
ATOM 1040 N N . MET A 1 138 ? -0.248 -7.498 -9.562 1.00 97.62 138 MET A N 1
ATOM 1041 C CA . MET A 1 138 ? 0.015 -6.933 -8.236 1.00 97.62 138 MET A CA 1
ATOM 1042 C C . MET A 1 138 ? -1.037 -7.363 -7.209 1.00 97.62 138 MET A C 1
ATOM 1044 O O . MET A 1 138 ? -0.698 -7.707 -6.073 1.00 97.62 138 MET A O 1
ATOM 1048 N N . LYS A 1 139 ? -2.318 -7.360 -7.597 1.00 97.25 139 LYS A N 1
ATOM 1049 C CA . LYS A 1 139 ? -3.403 -7.843 -6.741 1.00 97.25 139 LYS A CA 1
ATOM 1050 C C . LYS A 1 139 ? -3.193 -9.311 -6.378 1.00 97.25 139 LYS A C 1
ATOM 1052 O O . LYS A 1 139 ? -3.308 -9.650 -5.201 1.00 97.25 139 LYS A O 1
ATOM 1057 N N . ASP A 1 140 ? -2.876 -10.158 -7.347 1.00 98.31 140 ASP A N 1
ATOM 1058 C CA . ASP A 1 140 ? -2.691 -11.592 -7.115 1.00 98.31 140 ASP A CA 1
ATOM 1059 C C . ASP A 1 140 ? -1.493 -11.861 -6.189 1.00 98.31 140 ASP A C 1
ATOM 1061 O O . ASP A 1 140 ? -1.601 -12.659 -5.259 1.00 98.31 140 ASP A O 1
ATOM 1065 N N . ARG A 1 141 ? -0.390 -11.120 -6.356 1.00 98.25 141 ARG A N 1
ATOM 1066 C CA . ARG A 1 141 ? 0.813 -11.225 -5.507 1.00 98.25 141 ARG A CA 1
ATOM 1067 C C . ARG A 1 141 ? 0.620 -10.698 -4.088 1.00 98.25 141 ARG A C 1
ATOM 1069 O O . ARG A 1 141 ? 1.206 -11.231 -3.152 1.00 98.25 141 ARG A O 1
ATOM 1076 N N . SER A 1 142 ? -0.176 -9.642 -3.923 1.00 98.06 142 SER A N 1
ATOM 1077 C CA . SER A 1 142 ? -0.204 -8.866 -2.674 1.00 98.06 142 SER A CA 1
ATOM 1078 C C . SER A 1 142 ? -1.488 -8.999 -1.865 1.00 98.06 142 SER A C 1
ATOM 1080 O O . SER A 1 142 ? -1.587 -8.384 -0.805 1.00 98.06 142 SER A O 1
ATOM 1082 N N . SER A 1 143 ? -2.473 -9.780 -2.318 1.00 97.38 143 SER A N 1
ATOM 1083 C CA . SER A 1 143 ? -3.764 -9.902 -1.619 1.00 97.38 143 SER A CA 1
ATOM 1084 C C . SER A 1 143 ? -3.611 -10.362 -0.165 1.00 97.38 143 SER A C 1
ATOM 1086 O O . SER A 1 143 ? -4.225 -9.773 0.726 1.00 97.38 143 SER A O 1
ATOM 1088 N N . ASP A 1 144 ? -2.759 -11.355 0.102 1.00 98.31 144 ASP A N 1
ATOM 1089 C CA . ASP A 1 144 ? -2.528 -11.843 1.467 1.00 98.31 144 ASP A CA 1
ATOM 1090 C C . ASP A 1 144 ? -1.741 -10.841 2.321 1.00 98.31 144 ASP A C 1
ATOM 1092 O O . ASP A 1 144 ? -2.101 -10.602 3.475 1.00 98.31 144 ASP A O 1
ATOM 1096 N N . LEU A 1 145 ? -0.723 -10.190 1.744 1.00 98.56 145 LEU A N 1
ATOM 1097 C CA . LEU A 1 145 ? 0.035 -9.129 2.415 1.00 98.56 145 LEU A CA 1
ATOM 1098 C C . LEU A 1 145 ? -0.891 -7.978 2.835 1.00 98.56 145 LEU A C 1
ATOM 1100 O O . LEU A 1 145 ? -0.890 -7.565 3.996 1.00 98.56 145 LEU A O 1
ATOM 1104 N N . LEU A 1 146 ? -1.727 -7.502 1.905 1.00 98.38 146 LEU A N 1
ATOM 1105 C CA . LEU A 1 146 ? -2.689 -6.426 2.135 1.00 98.38 146 LEU A CA 1
ATOM 1106 C C . LEU A 1 146 ? -3.725 -6.824 3.188 1.00 98.38 146 LEU A C 1
ATOM 1108 O O . LEU A 1 146 ? -4.065 -6.018 4.052 1.00 98.38 146 LEU A O 1
ATOM 1112 N N . LYS A 1 147 ? -4.197 -8.074 3.156 1.00 98.38 147 LYS A N 1
ATOM 1113 C CA . LYS A 1 147 ? -5.125 -8.607 4.156 1.00 98.38 147 LYS A CA 1
ATOM 1114 C C . LYS A 1 147 ? -4.528 -8.554 5.562 1.00 98.38 147 LYS A C 1
ATOM 1116 O O . LYS A 1 147 ? -5.197 -8.053 6.460 1.00 98.38 147 LYS A O 1
ATOM 1121 N N . VAL A 1 148 ? -3.300 -9.044 5.751 1.00 98.69 148 VAL A N 1
ATOM 1122 C CA . VAL A 1 148 ? -2.627 -9.056 7.064 1.00 98.69 148 VAL A CA 1
ATOM 1123 C C . VAL A 1 148 ? -2.349 -7.636 7.555 1.00 98.69 148 VAL A C 1
ATOM 1125 O O . VAL A 1 148 ? -2.617 -7.321 8.717 1.00 98.69 148 VAL A O 1
ATOM 1128 N N . TYR A 1 149 ? -1.860 -6.766 6.671 1.00 98.75 149 TYR A N 1
ATOM 1129 C CA . TYR A 1 149 ? -1.625 -5.356 6.974 1.00 98.75 149 TYR A CA 1
ATOM 1130 C C . TYR A 1 149 ? -2.903 -4.665 7.475 1.00 98.75 149 TYR A C 1
ATOM 1132 O O . TYR A 1 149 ? -2.915 -4.080 8.561 1.00 98.75 149 TYR A O 1
ATOM 1140 N N . VAL A 1 150 ? -4.007 -4.807 6.733 1.00 98.81 150 VAL A N 1
ATOM 1141 C CA . VAL A 1 150 ? -5.292 -4.177 7.063 1.00 98.81 150 VAL A CA 1
ATOM 1142 C C . VAL A 1 150 ? -5.931 -4.786 8.307 1.00 98.81 150 VAL A C 1
ATOM 1144 O O . VAL A 1 150 ? -6.431 -4.042 9.149 1.00 98.81 150 VAL A O 1
ATOM 1147 N N . SER A 1 151 ? -5.913 -6.114 8.464 1.00 98.75 151 SER A N 1
ATOM 1148 C CA . SER A 1 151 ? -6.494 -6.752 9.650 1.00 98.75 151 SER A CA 1
ATOM 1149 C C . SER A 1 151 ? -5.760 -6.336 10.920 1.00 98.75 151 SER A C 1
ATOM 1151 O O . SER A 1 151 ? -6.401 -6.004 11.911 1.00 98.75 151 SER A O 1
ATOM 1153 N N . THR A 1 152 ? -4.426 -6.268 10.873 1.00 98.75 152 THR A N 1
ATOM 1154 C CA . THR A 1 152 ? -3.612 -5.827 12.014 1.00 98.75 152 THR A CA 1
ATOM 1155 C C . THR A 1 152 ? -3.934 -4.382 12.396 1.00 98.75 152 THR A C 1
ATOM 1157 O O . THR A 1 152 ? -4.128 -4.087 13.577 1.00 98.75 152 THR A O 1
ATOM 1160 N N . ALA A 1 153 ? -4.053 -3.487 11.408 1.00 98.81 153 ALA A N 1
ATOM 1161 C CA . ALA A 1 153 ? -4.416 -2.094 11.651 1.00 98.81 153 ALA A CA 1
ATOM 1162 C C . ALA A 1 153 ? -5.818 -1.963 12.268 1.00 98.81 153 ALA A C 1
ATOM 1164 O O . ALA A 1 153 ? -6.000 -1.252 13.256 1.00 98.81 153 ALA A O 1
ATOM 1165 N N . LEU A 1 154 ? -6.806 -2.686 11.730 1.00 98.81 154 LEU A N 1
ATOM 1166 C CA . LEU A 1 154 ? -8.177 -2.687 12.244 1.00 98.81 154 LEU A CA 1
ATOM 1167 C C . LEU A 1 154 ? -8.274 -3.265 13.661 1.00 98.81 154 LEU A C 1
ATOM 1169 O O . LEU A 1 154 ? -9.004 -2.718 14.486 1.00 98.81 154 LEU A O 1
ATOM 1173 N N . ASP A 1 155 ? -7.529 -4.327 13.969 1.00 98.62 155 ASP A N 1
ATOM 1174 C CA . ASP A 1 155 ? -7.512 -4.933 15.303 1.00 98.62 155 ASP A CA 1
ATOM 1175 C C . ASP A 1 155 ? -6.918 -3.986 16.350 1.00 98.62 155 ASP A C 1
ATOM 1177 O O . ASP A 1 155 ? -7.437 -3.874 17.465 1.00 98.62 155 ASP A O 1
ATOM 1181 N N . ASN A 1 156 ? -5.840 -3.278 16.008 1.00 98.56 156 ASN A N 1
ATOM 1182 C CA . ASN A 1 156 ? -5.259 -2.264 16.883 1.00 98.56 156 ASN A CA 1
ATOM 1183 C C . ASN A 1 156 ? -6.194 -1.062 17.052 1.00 98.56 156 ASN A C 1
ATOM 1185 O O . ASN A 1 156 ? -6.428 -0.614 18.177 1.00 98.56 156 ASN A O 1
ATOM 1189 N N . ALA A 1 157 ? -6.786 -0.588 15.956 1.00 98.50 157 ALA A N 1
ATOM 1190 C CA . ALA A 1 157 ? -7.736 0.514 15.975 1.00 98.50 157 ALA A CA 1
ATOM 1191 C C . ALA A 1 157 ? -8.969 0.187 16.831 1.00 98.50 157 ALA A C 1
ATOM 1193 O O . ALA A 1 157 ? -9.404 1.012 17.632 1.00 98.50 157 ALA A O 1
ATOM 1194 N N . LEU A 1 158 ? -9.492 -1.039 16.737 1.00 98.19 158 LEU A N 1
ATOM 1195 C CA . LEU A 1 158 ? -10.619 -1.493 17.548 1.00 98.19 158 LEU A CA 1
ATOM 1196 C C . LEU A 1 158 ? -10.282 -1.520 19.043 1.00 98.19 158 LEU A C 1
ATOM 1198 O O . LEU A 1 158 ? -11.132 -1.169 19.859 1.00 98.19 158 LEU A O 1
ATOM 1202 N N . LYS A 1 159 ? -9.057 -1.908 19.418 1.00 97.62 159 LYS A N 1
ATOM 1203 C CA . LYS A 1 159 ? -8.599 -1.836 20.817 1.00 97.62 159 LYS A CA 1
ATOM 1204 C C . LYS A 1 159 ? -8.537 -0.389 21.308 1.00 97.62 159 LYS A C 1
ATOM 1206 O O . LYS A 1 159 ? -8.929 -0.136 22.436 1.00 97.62 159 LYS A O 1
ATOM 1211 N N . LYS A 1 160 ? -8.092 0.547 20.463 1.00 97.06 160 LYS A N 1
ATOM 1212 C CA . LYS A 1 160 ? -8.030 1.987 20.780 1.00 97.06 160 LYS A CA 1
ATOM 1213 C C . LYS A 1 160 ? -9.402 2.664 20.845 1.00 97.06 160 LYS A C 1
ATOM 1215 O O . LYS A 1 160 ? -9.544 3.681 21.514 1.00 97.06 160 LYS A O 1
ATOM 1220 N N . ALA A 1 161 ? -10.388 2.136 20.127 1.00 94.44 161 ALA A N 1
ATOM 1221 C CA . ALA A 1 161 ? -11.743 2.678 20.087 1.00 94.44 161 ALA A CA 1
ATOM 1222 C C . ALA A 1 161 ? -12.629 2.199 21.245 1.00 94.44 161 ALA A C 1
ATOM 1224 O O . ALA A 1 161 ? -13.687 2.778 21.489 1.00 94.44 161 ALA A O 1
ATOM 1225 N N . LYS A 1 162 ? -12.222 1.133 21.943 1.00 83.94 162 LYS A N 1
ATOM 1226 C CA . LYS A 1 162 ? -12.910 0.640 23.136 1.00 83.94 162 LYS A CA 1
ATOM 1227 C C . LYS A 1 162 ? -12.386 1.383 24.376 1.00 83.94 162 LYS A C 1
ATOM 1229 O O . LYS A 1 162 ? -11.170 1.515 24.499 1.00 83.94 162 LYS A O 1
ATOM 1234 N N . PRO A 1 163 ? -13.274 1.875 25.257 1.00 59.62 163 PRO A N 1
ATOM 1235 C CA . PRO A 1 163 ? -12.889 2.471 26.536 1.00 59.62 163 PRO A CA 1
ATOM 1236 C C . PRO A 1 163 ? -12.319 1.443 27.521 1.00 59.62 163 PRO A C 1
ATOM 1238 O O . PRO A 1 163 ? -12.672 0.243 27.409 1.00 59.62 163 PRO A O 1
#

Mean predicted aligned error: 10.61 Å